Protein AF-H2ZG26-F1 (afdb_monomer_lite)

Foldseek 3Di:
DVVVVVVVVVVVVPPPDPPDDAQQFAAEPDDDPQFVVLLVVCVVQAQPKDKDWDFDPPVVTKIKIKIAGHTGFDDDPPDPDHQQRMWMAIPVVRDIWRAFGRNQWTWDDDDPDIDIDGDDIDDDDPPDDDDPDDPPPPPPDDD

Organism: Ciona savignyi (NCBI:txid51511)

Structure (mmCIF, N/CA/C/O backbone):
data_AF-H2ZG26-F1
#
_entry.id   AF-H2ZG26-F1
#
loop_
_atom_site.group_PDB
_atom_site.id
_atom_site.type_symbol
_atom_site.label_atom_id
_atom_site.label_alt_id
_atom_site.label_comp_id
_atom_site.label_asym_id
_atom_site.label_entity_id
_atom_site.label_seq_id
_atom_site.pdbx_PDB_ins_code
_atom_site.Cartn_x
_atom_site.Cartn_y
_atom_site.Cartn_z
_atom_site.occupancy
_atom_site.B_iso_or_equiv
_atom_site.auth_seq_id
_atom_site.auth_comp_id
_atom_site.auth_asym_id
_atom_site.auth_atom_id
_atom_site.pdbx_PDB_model_num
ATOM 1 N N . MET A 1 1 ? 35.317 21.264 37.787 1.00 60.88 1 MET A N 1
ATOM 2 C CA . MET A 1 1 ? 33.878 20.970 37.990 1.00 60.88 1 MET A CA 1
ATOM 3 C C . MET A 1 1 ? 32.969 21.749 37.034 1.00 60.88 1 MET A C 1
ATOM 5 O O . MET A 1 1 ? 32.183 21.109 36.357 1.00 60.88 1 MET A O 1
ATOM 9 N N . ILE A 1 2 ? 33.128 23.071 36.865 1.00 66.75 2 ILE A N 1
ATOM 10 C CA . ILE A 1 2 ? 32.303 23.899 35.945 1.00 66.75 2 ILE A CA 1
ATOM 11 C C . ILE A 1 2 ? 32.301 23.403 34.484 1.00 66.75 2 ILE A C 1
ATOM 13 O O . ILE A 1 2 ? 31.251 23.358 33.856 1.00 66.75 2 ILE A O 1
ATOM 17 N N . LYS A 1 3 ? 33.445 22.947 33.952 1.00 56.47 3 LYS A N 1
ATOM 18 C CA . LYS A 1 3 ? 33.533 22.434 32.568 1.00 56.47 3 LYS A CA 1
ATOM 19 C C . LYS A 1 3 ? 32.690 21.174 32.313 1.00 56.47 3 LYS A C 1
ATOM 21 O O . LYS A 1 3 ? 32.175 21.017 31.216 1.00 56.47 3 LYS A O 1
ATOM 26 N N . ILE A 1 4 ? 32.514 20.311 33.317 1.00 65.00 4 ILE A N 1
ATOM 27 C CA . ILE A 1 4 ? 31.699 19.086 33.199 1.00 65.00 4 ILE A CA 1
ATOM 28 C C . ILE A 1 4 ? 30.208 19.446 33.164 1.00 65.00 4 ILE A C 1
ATOM 30 O O . ILE A 1 4 ? 29.452 18.870 32.390 1.00 65.00 4 ILE A O 1
ATOM 34 N N . LEU A 1 5 ? 29.808 20.458 33.942 1.00 60.31 5 LEU A N 1
ATOM 35 C CA . LEU A 1 5 ? 28.431 20.950 33.975 1.00 60.31 5 LEU A CA 1
ATOM 36 C C . LEU A 1 5 ? 28.012 21.574 32.631 1.00 60.31 5 LEU A C 1
ATOM 38 O O . LEU A 1 5 ? 26.899 21.350 32.169 1.00 60.31 5 LEU A O 1
ATOM 42 N N . VAL A 1 6 ? 28.925 22.299 31.973 1.00 66.25 6 VAL A N 1
ATOM 43 C CA . VAL A 1 6 ? 28.684 22.909 30.651 1.00 66.25 6 VAL A CA 1
ATOM 44 C C . VAL A 1 6 ? 28.552 21.850 29.550 1.00 66.25 6 VAL A C 1
ATOM 46 O O . VAL A 1 6 ? 27.695 21.979 28.683 1.00 66.25 6 VAL A O 1
ATOM 49 N N . ILE A 1 7 ? 29.351 20.778 29.602 1.00 64.12 7 ILE A N 1
ATOM 50 C CA . ILE A 1 7 ? 29.270 19.672 28.631 1.00 64.12 7 ILE A CA 1
ATOM 51 C C . ILE A 1 7 ? 27.952 18.901 28.786 1.00 64.12 7 ILE A C 1
ATOM 53 O O . ILE A 1 7 ? 27.317 18.573 27.786 1.00 64.12 7 ILE A O 1
ATOM 57 N N . LEU A 1 8 ? 27.501 18.667 30.023 1.00 62.47 8 LEU A N 1
ATOM 58 C CA . LEU A 1 8 ? 26.208 18.029 30.282 1.00 62.47 8 LEU A CA 1
ATOM 59 C C . LEU A 1 8 ? 25.037 18.891 29.799 1.00 62.47 8 LEU A C 1
ATOM 61 O O . LEU A 1 8 ? 24.126 18.357 29.180 1.00 62.47 8 LEU A O 1
ATOM 65 N N . LEU A 1 9 ? 25.085 20.213 29.999 1.00 60.44 9 LEU A N 1
ATOM 66 C CA . LEU A 1 9 ? 24.050 21.140 29.522 1.00 60.44 9 LEU A CA 1
ATOM 67 C C . LEU A 1 9 ? 23.931 21.176 27.990 1.00 60.44 9 LEU A C 1
ATOM 69 O O . LEU A 1 9 ? 22.820 21.267 27.477 1.00 60.44 9 LEU A O 1
ATOM 73 N N . LEU A 1 10 ? 25.041 21.061 27.255 1.00 60.25 10 LEU A N 1
ATOM 74 C CA . LEU A 1 10 ? 25.015 21.035 25.788 1.00 60.25 10 LEU A CA 1
ATOM 75 C C . LEU A 1 10 ? 24.397 19.747 25.226 1.00 60.25 10 LEU A C 1
ATOM 77 O O . LEU A 1 10 ? 23.763 19.792 24.176 1.00 60.25 10 LEU A O 1
ATOM 81 N N . PHE A 1 11 ? 24.525 18.620 25.932 1.00 60.28 11 PHE A N 1
ATOM 82 C CA . PHE A 1 11 ? 23.996 17.334 25.470 1.00 60.28 11 PHE A CA 1
ATOM 83 C C . PHE A 1 11 ? 22.462 17.238 25.570 1.00 60.28 11 PHE A C 1
ATOM 85 O O . PHE A 1 11 ? 21.839 16.501 24.808 1.00 60.28 11 PHE A O 1
ATOM 92 N N . VAL A 1 12 ? 21.829 18.002 26.472 1.00 59.94 12 VAL A N 1
ATOM 93 C CA . VAL A 1 12 ? 20.361 17.988 26.644 1.00 59.94 12 VAL A CA 1
ATOM 94 C C . VAL A 1 12 ? 19.641 18.755 25.527 1.00 59.94 12 VAL A C 1
ATOM 96 O O . VAL A 1 12 ? 18.504 18.438 25.194 1.00 59.94 12 VAL A O 1
ATOM 99 N N . ILE A 1 13 ? 20.299 19.736 24.901 1.00 58.31 13 ILE A N 1
ATOM 100 C CA . ILE A 1 13 ? 19.674 20.606 23.886 1.00 58.31 13 ILE A CA 1
ATOM 101 C C . ILE A 1 13 ? 19.549 19.889 22.526 1.00 58.31 13 ILE A C 1
ATOM 103 O O . ILE A 1 13 ? 18.757 20.292 21.680 1.00 58.31 13 ILE A O 1
ATOM 107 N N . SER A 1 14 ? 20.289 18.797 22.308 1.00 56.25 14 SER A N 1
ATOM 108 C CA . SER A 1 14 ? 20.319 18.083 21.024 1.00 56.25 14 SER A CA 1
ATOM 109 C C . SER A 1 14 ? 19.180 17.080 20.818 1.00 56.25 14 SER A C 1
ATOM 111 O O . SER A 1 14 ? 19.078 16.516 19.733 1.00 56.25 14 SER A O 1
ATOM 113 N N . GLN A 1 15 ? 18.325 16.833 21.815 1.00 58.00 15 GLN A N 1
ATOM 114 C CA . GLN A 1 15 ? 17.209 15.888 21.679 1.00 58.00 15 GLN A CA 1
ATOM 115 C C . GLN A 1 15 ? 15.876 16.609 21.464 1.00 58.00 15 GLN A C 1
ATOM 117 O O . GLN A 1 15 ? 14.933 16.473 22.238 1.00 58.00 15 GLN A O 1
ATOM 122 N N . SER A 1 16 ? 15.784 17.375 20.376 1.00 53.59 16 SER A N 1
ATOM 123 C CA . SER A 1 16 ? 14.489 17.696 19.778 1.00 53.59 16 SER A CA 1
ATOM 124 C C . SER A 1 16 ? 14.026 16.482 18.969 1.00 53.59 16 SER A C 1
ATOM 126 O O . SER A 1 16 ? 14.481 16.266 17.846 1.00 53.59 16 SER A O 1
ATOM 128 N N . GLN A 1 17 ? 13.165 15.657 19.562 1.00 50.31 17 GLN A N 1
ATOM 129 C CA . GLN A 1 17 ? 12.537 14.531 18.877 1.00 50.31 17 GLN A CA 1
ATOM 130 C C . GLN A 1 17 ? 11.643 15.050 17.743 1.00 50.31 17 GLN A C 1
ATOM 132 O O . GLN A 1 17 ? 10.625 15.694 17.986 1.00 50.31 17 GLN A O 1
ATOM 137 N N . ALA A 1 18 ? 12.034 14.783 16.498 1.00 46.00 18 ALA A N 1
ATOM 138 C CA . ALA A 1 18 ? 11.162 14.916 15.339 1.00 46.00 18 ALA A CA 1
ATOM 139 C C . ALA A 1 18 ? 10.285 13.657 15.227 1.00 46.00 18 ALA A C 1
ATOM 141 O O . ALA A 1 18 ? 10.498 12.814 14.361 1.00 46.00 18 ALA A O 1
ATOM 142 N N . GLU A 1 19 ? 9.320 13.495 16.128 1.00 47.38 19 GLU A N 1
ATOM 143 C CA . GLU A 1 19 ? 8.298 12.449 16.025 1.00 47.38 19 GLU A CA 1
ATOM 144 C C . GLU A 1 19 ? 7.063 13.004 15.301 1.00 47.38 19 GLU A C 1
ATOM 146 O O . GLU A 1 19 ? 6.071 13.289 15.958 1.00 47.38 19 GLU A O 1
ATOM 151 N N . ASP A 1 20 ? 7.104 13.212 13.973 1.00 45.69 20 ASP A N 1
ATOM 152 C CA . ASP A 1 20 ? 5.837 13.410 13.226 1.00 45.69 20 ASP A CA 1
ATOM 153 C C . ASP A 1 20 ? 5.855 13.236 11.686 1.00 45.69 20 ASP A C 1
ATOM 155 O O . ASP A 1 20 ? 5.086 13.887 10.980 1.00 45.69 20 ASP A O 1
ATOM 159 N N . LEU A 1 21 ? 6.714 12.390 11.094 1.00 48.81 21 LEU A N 1
ATOM 160 C CA . LEU A 1 21 ? 6.707 12.218 9.618 1.00 48.81 21 LEU A CA 1
ATOM 161 C C . LEU A 1 21 ? 6.669 10.777 9.096 1.00 48.81 21 LEU A C 1
ATOM 163 O O . LEU A 1 21 ? 6.424 10.572 7.905 1.00 48.81 21 LEU A O 1
ATOM 167 N N . ALA A 1 22 ? 6.833 9.768 9.950 1.00 56.19 22 ALA A N 1
ATOM 168 C CA . ALA A 1 22 ? 6.703 8.376 9.533 1.00 56.19 22 ALA A CA 1
ATOM 169 C C . ALA A 1 22 ? 5.283 7.877 9.828 1.00 56.19 22 ALA A C 1
ATOM 171 O O . ALA A 1 22 ? 4.974 7.444 10.938 1.00 56.19 22 ALA A O 1
ATOM 172 N N . VAL A 1 23 ? 4.392 7.946 8.831 1.00 70.06 23 VAL A N 1
ATOM 173 C CA . VAL A 1 23 ? 3.115 7.221 8.898 1.00 70.06 23 VAL A CA 1
ATOM 174 C C . VAL A 1 23 ? 3.445 5.730 8.912 1.00 70.06 23 VAL A C 1
ATOM 176 O O . VAL A 1 23 ? 3.662 5.133 7.866 1.00 70.06 23 VAL A O 1
ATOM 179 N N . ASN A 1 24 ? 3.487 5.143 10.104 1.00 83.19 24 ASN A N 1
ATOM 180 C CA . ASN A 1 24 ? 3.788 3.726 10.325 1.00 83.19 24 ASN A CA 1
ATOM 181 C C . ASN A 1 24 ? 2.529 2.920 10.664 1.00 83.19 24 ASN A C 1
ATOM 183 O O . ASN A 1 24 ? 2.616 1.850 11.259 1.00 83.19 24 ASN A O 1
ATOM 187 N N . ASP A 1 25 ? 1.349 3.450 10.338 1.00 93.50 25 ASP A N 1
ATOM 188 C CA . ASP A 1 25 ? 0.081 2.769 10.571 1.00 93.50 25 ASP A CA 1
ATOM 189 C C . ASP A 1 25 ? -0.954 3.105 9.496 1.00 93.50 25 ASP A C 1
ATOM 191 O O . ASP A 1 25 ? -0.893 4.140 8.827 1.00 93.50 25 ASP A O 1
ATOM 195 N N . CYS A 1 26 ? -1.930 2.219 9.340 1.00 96.06 26 CYS A N 1
ATOM 196 C CA . CYS A 1 26 ? -3.046 2.405 8.429 1.00 96.06 26 CYS A CA 1
ATOM 197 C C . CYS A 1 26 ? -3.948 3.562 8.877 1.00 96.06 26 CYS A C 1
ATOM 199 O O . CYS A 1 26 ? -4.517 3.540 9.966 1.00 96.06 26 CYS A O 1
ATOM 201 N N . LYS A 1 27 ? -4.180 4.532 7.985 1.00 96.19 27 LYS A N 1
ATOM 202 C CA . LYS A 1 27 ? -5.198 5.577 8.154 1.00 96.19 27 LYS A CA 1
ATOM 203 C C . LYS A 1 27 ? -6.334 5.353 7.167 1.00 96.19 27 LYS A C 1
ATOM 205 O O . LYS A 1 27 ? -6.130 5.354 5.951 1.00 96.19 27 LYS A O 1
ATOM 210 N N . LEU A 1 28 ? -7.542 5.173 7.694 1.00 96.69 28 LEU A N 1
ATOM 211 C CA . LEU A 1 28 ? -8.741 5.012 6.877 1.00 96.69 28 LEU A CA 1
ATOM 212 C C . LEU A 1 28 ? -9.078 6.322 6.150 1.00 96.69 28 LEU A C 1
ATOM 214 O O . LEU A 1 28 ? -9.244 7.360 6.784 1.00 96.69 28 LEU A O 1
ATOM 218 N N . LEU A 1 29 ? -9.265 6.265 4.828 1.00 94.06 29 LEU A N 1
ATOM 219 C CA . LEU A 1 29 ? -9.717 7.415 4.026 1.00 94.06 29 LEU A CA 1
ATOM 220 C C . LEU A 1 29 ? -11.140 7.856 4.376 1.00 94.06 29 LEU A C 1
ATOM 222 O O . LEU A 1 29 ? -11.483 9.031 4.272 1.00 94.06 29 LEU A O 1
ATOM 226 N N . LYS A 1 30 ? -11.994 6.889 4.718 1.00 92.25 30 LYS A N 1
ATOM 227 C CA . LYS A 1 30 ? -13.402 7.091 5.079 1.00 92.25 30 LYS A CA 1
ATOM 228 C C . LYS A 1 30 ? -13.725 6.212 6.290 1.00 92.25 30 LYS A C 1
ATOM 230 O O . LYS A 1 30 ? -14.233 5.099 6.108 1.00 92.25 30 LYS A O 1
ATOM 235 N N . PRO A 1 31 ? -13.356 6.654 7.503 1.00 94.31 31 PRO A N 1
ATOM 236 C CA . PRO A 1 31 ? -13.589 5.880 8.711 1.00 94.31 31 PRO A CA 1
ATOM 237 C C . PRO A 1 31 ? -15.090 5.747 8.985 1.00 94.31 31 PRO A C 1
ATOM 239 O O . PRO A 1 31 ? -15.869 6.671 8.760 1.00 94.31 31 PRO A O 1
ATOM 242 N N . ASN A 1 32 ? -15.485 4.566 9.439 1.00 95.81 32 ASN A N 1
ATOM 243 C CA . ASN A 1 32 ? -16.780 4.258 10.034 1.00 95.81 32 ASN A CA 1
ATOM 244 C C . ASN A 1 32 ? -16.603 3.037 10.945 1.00 95.81 32 ASN A C 1
ATOM 246 O O . ASN A 1 32 ? -15.581 2.354 10.869 1.00 95.81 32 ASN A O 1
ATOM 250 N N . ASP A 1 33 ? -17.604 2.734 11.766 1.00 97.38 33 ASP A N 1
ATOM 251 C CA . ASP A 1 33 ? -17.502 1.668 12.769 1.00 97.38 33 ASP A CA 1
ATOM 252 C C . ASP A 1 33 ? -17.158 0.308 12.147 1.00 97.38 33 ASP A C 1
ATOM 254 O O . ASP A 1 33 ? -16.318 -0.426 12.667 1.00 97.38 33 ASP A O 1
ATOM 258 N N . LYS A 1 34 ? -17.737 -0.009 10.978 1.00 96.50 34 LYS A N 1
ATOM 259 C CA . LYS A 1 34 ? -17.466 -1.268 10.272 1.00 96.50 34 LYS A CA 1
ATOM 260 C C . LYS A 1 34 ? -16.026 -1.327 9.758 1.00 96.50 34 LYS A C 1
ATOM 262 O O . LYS A 1 34 ? -15.359 -2.340 9.952 1.00 96.50 34 LYS A O 1
ATOM 267 N N . SER A 1 35 ? -15.534 -0.279 9.095 1.00 96.81 35 SER A N 1
ATOM 268 C CA . SER A 1 35 ? -14.162 -0.259 8.568 1.00 96.81 35 SER A CA 1
ATOM 269 C C . SER A 1 35 ? -13.119 -0.228 9.685 1.00 96.81 35 SER A C 1
ATOM 271 O O . SER A 1 35 ? -12.092 -0.890 9.558 1.00 96.81 35 SER A O 1
ATOM 273 N N . GLN A 1 36 ? -13.407 0.446 10.802 1.00 97.12 36 GLN A N 1
ATOM 274 C CA . GLN A 1 36 ? -12.547 0.441 11.983 1.00 97.12 36 GLN A CA 1
ATOM 275 C C . GLN A 1 36 ? -12.498 -0.940 12.645 1.00 97.12 36 GLN A C 1
ATOM 277 O O . GLN A 1 36 ? -11.416 -1.421 12.967 1.00 97.12 36 GLN A O 1
ATOM 282 N N . LEU A 1 37 ? -13.642 -1.616 12.800 1.00 96.94 37 LEU A N 1
ATOM 283 C CA . LEU A 1 37 ? -13.691 -2.969 13.357 1.00 96.94 37 LEU A CA 1
ATOM 284 C C . LEU A 1 37 ? -12.904 -3.964 12.493 1.00 96.94 37 LEU A C 1
ATOM 286 O O . LEU A 1 37 ? -12.156 -4.788 13.018 1.00 96.94 37 LEU A O 1
ATOM 290 N N . LEU A 1 38 ? -13.046 -3.874 11.168 1.00 97.38 38 LEU A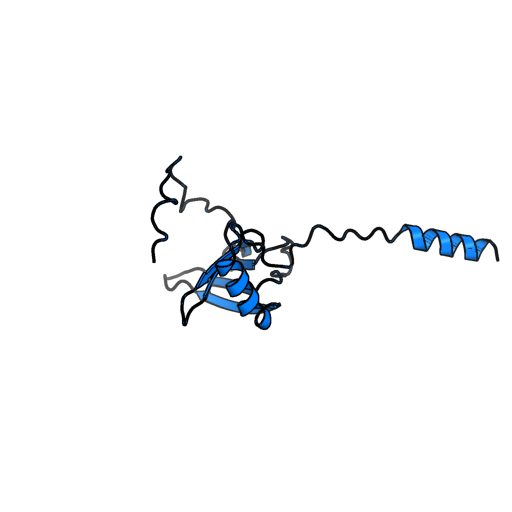 N 1
ATOM 291 C CA . LEU A 1 38 ? -12.289 -4.711 10.239 1.00 97.38 38 LEU A CA 1
ATOM 292 C C . LEU A 1 38 ? -10.787 -4.418 10.299 1.00 97.38 38 LEU A C 1
ATOM 294 O O . LEU A 1 38 ? -9.994 -5.356 10.281 1.00 97.38 38 LEU A O 1
ATOM 298 N N . LEU A 1 39 ? -10.389 -3.148 10.412 1.00 96.06 39 LEU A N 1
ATOM 299 C CA . LEU A 1 39 ? -8.985 -2.779 10.583 1.00 96.06 39 LEU A CA 1
ATOM 300 C C . LEU A 1 39 ? -8.421 -3.318 11.908 1.00 96.06 39 LEU A C 1
ATOM 302 O O . LEU A 1 39 ? -7.344 -3.904 11.918 1.00 96.06 39 LEU A O 1
ATOM 306 N N . ASN A 1 40 ? -9.180 -3.223 13.002 1.00 95.88 40 ASN A N 1
ATOM 307 C CA . ASN A 1 40 ? -8.794 -3.800 14.292 1.00 95.88 40 ASN A CA 1
ATOM 308 C C . ASN A 1 40 ? -8.650 -5.329 14.211 1.00 95.88 40 ASN A C 1
ATOM 310 O O . ASN A 1 40 ? -7.760 -5.900 14.835 1.00 95.88 40 ASN A O 1
ATOM 314 N N . ARG A 1 41 ? -9.476 -6.007 13.404 1.00 95.94 41 ARG A N 1
ATOM 315 C CA . ARG A 1 41 ? -9.359 -7.454 13.160 1.00 95.94 41 ARG A CA 1
ATOM 316 C C . ARG A 1 41 ? -8.073 -7.831 12.413 1.00 95.94 41 ARG A C 1
ATOM 318 O O . ARG A 1 41 ? -7.617 -8.961 12.556 1.00 95.94 41 ARG A O 1
ATOM 325 N N . LEU A 1 42 ? -7.476 -6.905 11.659 1.00 95.50 42 LEU A N 1
ATOM 326 C CA . LEU A 1 42 ? -6.171 -7.083 11.011 1.00 95.50 42 LEU A CA 1
ATOM 327 C C . LEU A 1 42 ? -4.983 -6.820 11.950 1.00 95.50 42 LEU A C 1
ATOM 329 O O . LEU A 1 42 ? -3.853 -7.085 11.551 1.00 95.50 42 LEU 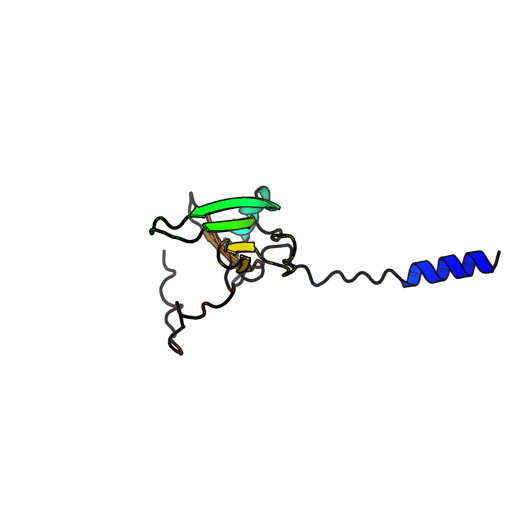A O 1
ATOM 333 N N . ALA A 1 43 ? -5.202 -6.351 13.186 1.00 93.31 43 ALA A N 1
ATOM 334 C CA . ALA A 1 43 ? -4.124 -6.045 14.131 1.00 93.31 43 ALA A CA 1
ATOM 335 C C . ALA A 1 43 ? -3.107 -7.188 14.337 1.00 93.31 43 ALA A C 1
ATOM 337 O O . ALA A 1 43 ? -1.917 -6.884 14.381 1.00 93.31 43 ALA A O 1
ATOM 338 N N . PRO A 1 44 ? -3.497 -8.481 14.382 1.00 96.56 44 PRO A N 1
ATOM 339 C CA . PRO A 1 44 ? -2.531 -9.577 14.491 1.00 96.56 44 PRO A CA 1
ATOM 340 C C . PRO A 1 44 ? -1.576 -9.699 13.300 1.00 96.56 44 PRO A C 1
ATOM 342 O O . PRO A 1 44 ? -0.523 -10.305 13.431 1.00 96.56 44 PRO A O 1
ATOM 345 N N . LEU A 1 45 ? -1.945 -9.152 12.138 1.00 96.19 45 LEU A N 1
ATOM 346 C CA . LEU A 1 45 ? -1.110 -9.145 10.940 1.00 96.19 45 LEU A CA 1
ATOM 347 C C . LEU A 1 45 ? -0.267 -7.872 10.824 1.00 96.19 45 LEU A C 1
ATOM 349 O O . LEU A 1 45 ? 0.568 -7.796 9.929 1.00 96.19 45 LEU A O 1
ATOM 353 N N . LYS A 1 46 ? -0.458 -6.872 11.693 1.00 95.25 46 LYS A N 1
ATOM 354 C CA . LYS A 1 46 ? 0.314 -5.628 11.637 1.00 95.25 46 LYS A CA 1
ATOM 355 C C . LYS A 1 46 ? 1.809 -5.929 11.760 1.00 95.25 46 LYS A C 1
ATOM 357 O O . LYS A 1 46 ? 2.214 -6.686 12.635 1.00 95.25 46 LYS A O 1
ATOM 362 N N . GLY A 1 47 ? 2.628 -5.350 10.884 1.00 93.25 47 GLY A N 1
ATOM 363 C CA . GLY A 1 47 ? 4.061 -5.654 10.832 1.00 93.25 47 GLY A CA 1
ATOM 364 C C . GLY A 1 47 ? 4.436 -6.791 9.884 1.00 93.25 47 GLY A C 1
ATOM 365 O O . GLY A 1 47 ? 5.607 -6.920 9.532 1.00 93.25 47 GLY A O 1
ATOM 366 N N . HIS A 1 48 ? 3.479 -7.618 9.450 1.00 96.19 48 HIS A N 1
ATOM 367 C CA . HIS A 1 48 ? 3.785 -8.704 8.528 1.00 96.19 48 HIS A CA 1
ATOM 368 C C . HIS A 1 48 ? 4.087 -8.170 7.131 1.00 96.19 48 HIS A C 1
ATOM 370 O O . HIS A 1 48 ? 3.342 -7.359 6.574 1.00 96.19 48 HIS A O 1
ATOM 376 N N . VAL A 1 49 ? 5.169 -8.698 6.560 1.00 95.56 49 VAL A N 1
ATOM 377 C CA . VAL A 1 49 ? 5.646 -8.371 5.220 1.00 95.56 49 VAL A CA 1
ATOM 378 C C . VAL A 1 49 ? 5.486 -9.587 4.317 1.00 95.56 49 VAL A C 1
ATOM 380 O O . VAL A 1 49 ? 5.942 -10.683 4.639 1.00 95.56 49 VAL A O 1
ATOM 383 N N . PHE A 1 50 ? 4.862 -9.380 3.164 1.00 96.50 50 PHE A N 1
ATOM 384 C CA . PHE A 1 50 ? 4.660 -10.378 2.123 1.00 96.50 50 PHE A CA 1
ATOM 385 C C . PHE A 1 50 ? 5.414 -9.948 0.873 1.00 96.50 50 PHE A C 1
ATOM 387 O O . PHE A 1 50 ? 5.246 -8.823 0.401 1.00 96.50 50 PHE A O 1
ATOM 394 N N . LYS A 1 51 ? 6.234 -10.850 0.330 1.00 96.44 51 LYS A N 1
ATOM 395 C CA . LYS A 1 51 ? 6.990 -10.621 -0.900 1.00 96.44 51 LYS A CA 1
ATOM 396 C C . LYS A 1 51 ? 6.526 -11.572 -1.989 1.00 96.44 51 LYS A C 1
ATOM 398 O O . LYS A 1 51 ? 6.346 -12.760 -1.732 1.00 96.44 51 LYS A O 1
ATOM 403 N N . TYR A 1 52 ? 6.354 -11.054 -3.197 1.00 95.81 52 TYR A N 1
ATOM 404 C CA . TYR A 1 52 ? 5.977 -11.849 -4.358 1.00 95.81 52 TYR A CA 1
ATOM 405 C C . TYR A 1 52 ? 6.766 -11.410 -5.583 1.00 95.81 52 TYR A C 1
ATOM 407 O O . TYR A 1 52 ? 6.804 -10.224 -5.904 1.00 95.81 52 TYR A O 1
ATOM 415 N N . LYS A 1 53 ? 7.377 -12.373 -6.275 1.00 94.75 53 LYS A N 1
ATOM 416 C CA . LYS A 1 53 ? 8.054 -12.142 -7.549 1.00 94.75 53 LYS A CA 1
ATOM 417 C C . LYS A 1 53 ? 7.149 -12.583 -8.685 1.00 94.75 53 LYS A C 1
ATOM 419 O O . LYS A 1 53 ? 6.654 -13.707 -8.686 1.00 94.75 53 LYS A O 1
ATOM 424 N N . PHE A 1 54 ? 6.949 -11.690 -9.638 1.00 90.19 54 PHE A N 1
ATOM 425 C CA . PHE A 1 54 ? 6.175 -11.917 -10.842 1.00 90.19 54 PHE A CA 1
ATOM 426 C C . PHE A 1 54 ? 7.077 -11.711 -12.050 1.00 90.19 54 PHE A C 1
ATOM 428 O O . PHE A 1 54 ? 7.759 -10.695 -12.148 1.00 90.19 54 PHE A O 1
ATOM 435 N N . LYS A 1 55 ? 7.058 -12.661 -12.978 1.00 89.69 55 LYS A N 1
ATOM 436 C CA . LYS A 1 55 ? 7.701 -12.514 -14.276 1.00 89.69 55 LYS A CA 1
ATOM 437 C C . LYS A 1 55 ? 6.610 -12.490 -15.329 1.00 89.69 55 LYS A C 1
ATOM 439 O O . LYS A 1 55 ? 5.795 -13.407 -15.362 1.00 89.69 55 LYS A O 1
ATOM 444 N N . ASP A 1 56 ? 6.597 -11.451 -16.150 1.00 83.06 56 ASP A N 1
ATOM 445 C CA . ASP A 1 56 ? 5.683 -11.387 -17.281 1.00 83.06 56 ASP A CA 1
ATOM 446 C C . ASP A 1 56 ? 6.015 -12.529 -18.263 1.00 83.06 56 ASP A C 1
ATOM 448 O O . ASP A 1 56 ? 7.174 -12.742 -18.627 1.00 83.06 56 ASP A O 1
ATOM 452 N N . GLU A 1 57 ? 5.002 -13.318 -18.625 1.00 81.31 57 GLU A N 1
ATOM 453 C CA . GLU A 1 57 ? 5.143 -14.525 -19.450 1.00 81.31 57 GLU A CA 1
ATOM 454 C C . GLU A 1 57 ? 5.314 -14.208 -20.944 1.00 81.31 57 GLU A C 1
ATOM 456 O O . GLU A 1 57 ? 5.596 -15.101 -21.747 1.00 81.31 57 GLU A O 1
ATOM 461 N N . VAL A 1 58 ? 5.185 -12.938 -21.340 1.00 75.62 58 VAL A N 1
ATOM 462 C CA . VAL A 1 58 ? 5.527 -12.494 -22.694 1.00 75.62 58 VAL A CA 1
ATOM 463 C C . VAL A 1 58 ? 7.037 -12.672 -22.929 1.00 75.62 58 VAL A C 1
ATOM 465 O O . VAL A 1 58 ? 7.857 -12.422 -22.049 1.00 75.62 58 VAL A O 1
ATOM 468 N N . LEU A 1 59 ? 7.442 -13.123 -24.124 1.00 55.34 59 LEU A N 1
ATOM 469 C CA . LEU A 1 59 ? 8.860 -13.288 -24.476 1.00 55.34 59 LEU A CA 1
ATOM 470 C C . LEU A 1 59 ? 9.631 -11.969 -24.282 1.00 55.34 59 LEU A C 1
ATOM 472 O O . LEU A 1 59 ? 9.337 -10.977 -24.945 1.00 55.34 59 LEU A O 1
ATOM 476 N N . GLY A 1 60 ? 10.631 -11.978 -23.394 1.00 65.12 60 GLY A N 1
ATOM 477 C CA . GLY A 1 60 ? 11.380 -10.776 -22.994 1.00 65.12 60 GLY A CA 1
ATOM 478 C C . GLY A 1 60 ? 10.724 -9.960 -21.873 1.00 65.12 60 GLY A C 1
ATOM 479 O O . GLY A 1 60 ? 11.154 -8.840 -21.626 1.00 65.12 60 GLY A O 1
ATOM 480 N N . GLY A 1 61 ? 9.700 -10.516 -21.223 1.00 71.88 61 GLY A N 1
ATOM 481 C CA . GLY A 1 61 ? 8.897 -9.871 -20.196 1.00 71.88 61 GLY A CA 1
ATOM 482 C C . GLY A 1 61 ? 9.684 -9.441 -18.962 1.00 71.88 61 GLY A C 1
ATOM 483 O O . GLY A 1 61 ? 10.662 -10.076 -18.550 1.00 71.88 61 GLY A O 1
ATOM 484 N N . ASP A 1 62 ? 9.221 -8.343 -18.375 1.00 84.69 62 ASP A N 1
ATOM 485 C CA . ASP A 1 62 ? 9.809 -7.742 -17.189 1.00 84.69 62 ASP A CA 1
ATOM 486 C C . ASP A 1 62 ? 9.599 -8.624 -15.948 1.00 84.69 62 ASP A C 1
ATOM 488 O O . ASP A 1 62 ? 8.582 -9.306 -15.786 1.00 84.69 62 ASP A O 1
ATOM 492 N N . GLU A 1 63 ? 10.563 -8.570 -15.032 1.00 92.69 63 GLU A N 1
ATOM 493 C CA . GLU A 1 63 ? 10.429 -9.132 -13.691 1.00 92.69 63 GLU A CA 1
ATOM 494 C C . GLU A 1 63 ? 10.113 -8.017 -12.692 1.00 92.69 63 GLU A C 1
ATOM 496 O O . GLU A 1 63 ? 10.744 -6.952 -12.693 1.00 92.69 63 GLU A O 1
ATOM 501 N N . TYR A 1 64 ? 9.137 -8.288 -11.832 1.00 93.88 64 TYR A N 1
ATOM 502 C CA . TYR A 1 64 ? 8.661 -7.394 -10.794 1.00 93.88 64 TYR A CA 1
ATOM 503 C C . TYR A 1 64 ? 8.697 -8.087 -9.434 1.00 93.88 64 TYR A C 1
ATOM 505 O O . TYR A 1 64 ? 8.224 -9.212 -9.288 1.00 93.88 64 TYR A O 1
ATOM 513 N N . GLU A 1 65 ? 9.192 -7.394 -8.414 1.00 95.94 65 GLU A N 1
ATOM 514 C CA . GLU A 1 65 ? 9.047 -7.810 -7.018 1.00 95.94 65 GLU A CA 1
ATOM 515 C C . GLU A 1 65 ? 8.069 -6.874 -6.311 1.00 95.94 65 GLU A C 1
ATOM 517 O O . GLU A 1 65 ? 8.235 -5.657 -6.325 1.00 95.94 65 GLU A O 1
ATOM 522 N N . TYR A 1 66 ? 7.045 -7.439 -5.683 1.00 96.56 66 TYR A N 1
ATOM 523 C CA . TYR A 1 66 ? 6.089 -6.711 -4.862 1.00 96.56 66 TYR A CA 1
ATOM 524 C C . TYR A 1 66 ? 6.358 -6.991 -3.395 1.00 96.56 66 TYR A C 1
ATOM 526 O O . TYR A 1 66 ? 6.456 -8.149 -2.993 1.00 96.56 66 TYR A O 1
ATOM 534 N N . THR A 1 67 ? 6.416 -5.933 -2.595 1.00 96.88 67 THR A N 1
ATOM 535 C CA . THR A 1 67 ? 6.474 -6.009 -1.137 1.00 96.88 67 THR A CA 1
ATOM 536 C C . THR A 1 67 ? 5.230 -5.343 -0.565 1.00 96.88 67 THR A C 1
ATOM 538 O O . THR A 1 67 ? 5.020 -4.149 -0.757 1.00 96.88 67 THR A O 1
ATOM 541 N N . LEU A 1 68 ? 4.397 -6.120 0.123 1.00 96.56 68 LEU A N 1
ATOM 542 C CA . LEU A 1 68 ? 3.222 -5.664 0.862 1.00 96.56 68 LEU A CA 1
ATOM 543 C C . LEU A 1 68 ? 3.539 -5.710 2.355 1.00 96.56 68 LEU A C 1
ATOM 545 O O . LEU A 1 68 ? 3.937 -6.753 2.863 1.00 96.56 68 LEU A O 1
ATOM 549 N N . SER A 1 69 ? 3.301 -4.610 3.056 1.00 95.50 69 SER A N 1
ATOM 550 C CA . SER A 1 69 ? 3.383 -4.525 4.511 1.00 95.50 69 SER A CA 1
ATOM 551 C C . SER A 1 69 ? 2.008 -4.207 5.083 1.00 95.50 69 SER A C 1
ATOM 553 O O . SER A 1 69 ? 1.332 -3.284 4.623 1.00 9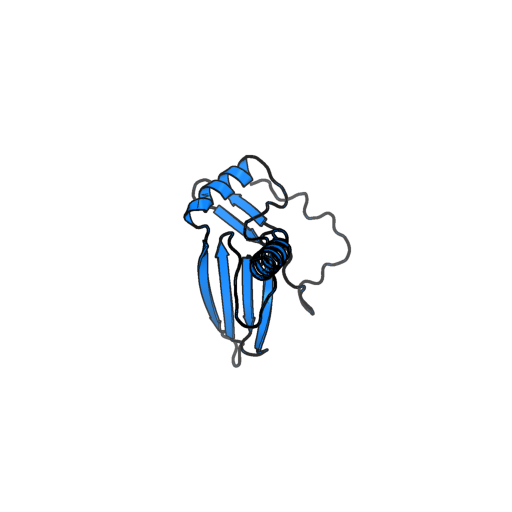5.50 69 SER A O 1
ATOM 555 N N . ILE A 1 70 ? 1.577 -4.965 6.088 1.00 96.88 70 ILE A N 1
ATOM 556 C CA . ILE A 1 70 ? 0.301 -4.708 6.756 1.00 96.88 70 ILE A CA 1
ATOM 557 C C . ILE A 1 70 ? 0.516 -3.647 7.835 1.00 96.88 70 ILE A C 1
ATOM 559 O O . ILE A 1 70 ? 1.030 -3.927 8.914 1.00 96.88 70 ILE A O 1
ATOM 563 N N . CYS A 1 71 ? 0.087 -2.418 7.545 1.00 95.50 71 CYS A N 1
ATOM 564 C CA . CYS A 1 71 ? 0.011 -1.311 8.502 1.00 95.50 71 CYS A CA 1
ATOM 565 C C . CYS A 1 71 ? 1.310 -1.010 9.279 1.00 95.50 71 CYS A C 1
ATOM 567 O O . CYS A 1 71 ? 1.225 -0.593 10.428 1.00 95.50 71 CYS A O 1
ATOM 569 N N . SER A 1 72 ? 2.498 -1.216 8.700 1.00 92.00 72 SER A N 1
ATOM 570 C CA . SER A 1 72 ? 3.772 -0.866 9.362 1.00 92.00 72 SER A CA 1
ATOM 571 C C . SER A 1 72 ? 4.816 -0.214 8.454 1.00 92.00 72 SER A C 1
ATOM 573 O O . SER A 1 72 ? 5.928 0.046 8.896 1.00 92.00 72 SER A O 1
ATOM 575 N N . GLY A 1 73 ? 4.467 0.051 7.197 1.00 90.75 73 GLY A N 1
ATOM 576 C CA . GLY A 1 73 ? 5.371 0.627 6.204 1.00 90.75 73 GLY A CA 1
ATOM 577 C C . GLY A 1 73 ? 6.255 -0.438 5.565 1.00 90.75 73 GLY A C 1
ATOM 578 O O . GLY A 1 73 ? 6.557 -1.467 6.174 1.00 90.75 73 GLY A O 1
ATOM 579 N N . VAL A 1 74 ? 6.618 -0.218 4.307 1.00 91.75 74 VAL A N 1
ATOM 580 C CA . VAL A 1 74 ? 7.669 -0.962 3.616 1.00 91.75 74 VAL A CA 1
ATOM 581 C C . VAL A 1 74 ? 8.947 -0.145 3.708 1.00 91.75 74 VAL A C 1
ATOM 583 O O . VAL A 1 74 ? 8.948 1.027 3.342 1.00 91.75 74 VAL A O 1
ATOM 586 N N . ASP A 1 75 ? 10.016 -0.787 4.166 1.00 85.62 75 ASP A N 1
ATOM 587 C CA . ASP A 1 75 ? 11.370 -0.249 4.104 1.00 85.62 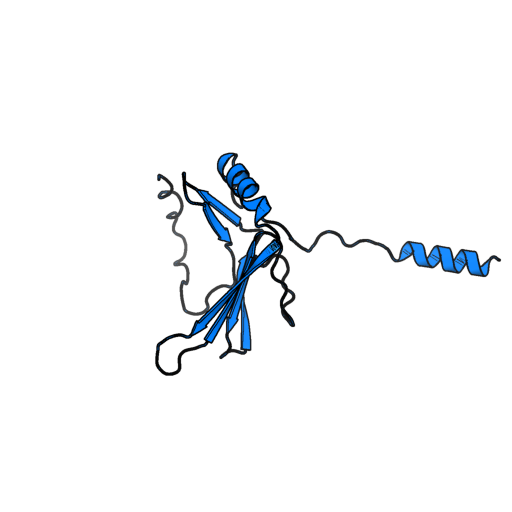75 ASP A CA 1
ATOM 588 C C . ASP A 1 75 ? 12.143 -0.989 3.005 1.00 85.62 75 ASP A C 1
ATOM 590 O O . ASP A 1 75 ? 12.069 -2.220 2.901 1.00 85.62 75 ASP A O 1
ATOM 594 N N . ALA A 1 76 ? 12.829 -0.237 2.152 1.00 84.00 76 ALA A N 1
ATOM 595 C CA . ALA A 1 76 ? 13.637 -0.767 1.068 1.00 84.00 76 ALA A CA 1
ATOM 596 C C . ALA A 1 76 ? 14.904 0.075 0.906 1.00 84.00 76 ALA A C 1
ATOM 598 O O . ALA A 1 76 ? 14.870 1.306 0.956 1.00 84.00 76 ALA A O 1
ATOM 599 N N . GLU A 1 77 ? 16.024 -0.614 0.690 1.00 78.06 77 GLU A N 1
ATOM 600 C CA . GLU A 1 77 ? 17.315 0.018 0.430 1.00 78.06 77 GLU A CA 1
ATOM 601 C C . GLU A 1 77 ? 17.198 0.954 -0.783 1.00 78.06 77 GLU A C 1
ATOM 603 O O . GLU A 1 77 ? 16.573 0.607 -1.791 1.00 78.06 77 GLU A O 1
ATOM 608 N N . ASP A 1 78 ? 17.742 2.165 -0.648 1.00 82.19 78 ASP A N 1
ATOM 609 C CA . ASP A 1 78 ? 17.669 3.252 -1.631 1.00 82.19 78 ASP A CA 1
ATOM 610 C C . ASP A 1 78 ? 16.248 3.762 -1.972 1.00 82.19 78 ASP A C 1
ATOM 612 O O . ASP A 1 78 ? 16.058 4.469 -2.968 1.00 82.19 78 ASP A O 1
ATOM 616 N N . TYR A 1 79 ? 15.235 3.463 -1.144 1.00 84.75 79 TYR A N 1
ATOM 617 C CA . TYR A 1 79 ? 13.874 3.993 -1.295 1.00 84.75 79 TYR A CA 1
ATOM 618 C C . TYR A 1 79 ? 13.275 4.480 0.031 1.00 84.75 79 TYR A C 1
ATOM 620 O O . TYR A 1 79 ? 12.686 3.729 0.801 1.00 84.75 79 TYR A O 1
ATOM 628 N N . HIS A 1 80 ? 13.371 5.787 0.275 1.00 80.81 80 HIS A N 1
ATOM 629 C CA . HIS A 1 80 ? 13.046 6.395 1.572 1.00 80.81 80 HIS A CA 1
ATOM 630 C C . HIS A 1 80 ? 11.683 7.102 1.614 1.00 80.81 80 HIS A C 1
ATOM 632 O O . HIS A 1 80 ? 11.535 8.123 2.286 1.00 80.81 80 HIS A O 1
ATOM 638 N N . VAL A 1 81 ? 10.683 6.606 0.878 1.00 83.12 81 VAL A N 1
ATOM 639 C CA . VAL A 1 81 ? 9.331 7.187 0.922 1.00 83.12 81 VAL A CA 1
ATOM 640 C C . VAL A 1 81 ? 8.574 6.618 2.131 1.00 83.12 81 VAL A C 1
ATOM 642 O O . VAL A 1 81 ? 8.281 5.422 2.152 1.00 83.12 81 VAL A O 1
ATOM 645 N N . PRO A 1 82 ? 8.224 7.437 3.142 1.00 86.75 82 PRO A N 1
ATOM 646 C CA . PRO A 1 82 ? 7.511 6.955 4.319 1.00 86.75 82 PRO A CA 1
ATOM 647 C C . PRO A 1 82 ? 6.050 6.620 3.995 1.00 86.75 82 PRO A C 1
ATOM 649 O O . PRO A 1 82 ? 5.430 7.201 3.104 1.00 86.75 82 PRO A O 1
ATOM 652 N N . GLY A 1 83 ? 5.462 5.710 4.773 1.00 92.56 83 GLY A N 1
ATOM 653 C CA . GLY A 1 83 ? 4.036 5.392 4.676 1.00 92.56 83 GLY A CA 1
ATOM 654 C C . GLY A 1 83 ? 3.630 4.602 3.435 1.00 92.56 83 GLY A C 1
ATOM 655 O O . GLY A 1 83 ? 2.445 4.571 3.097 1.00 92.56 83 GLY A O 1
ATOM 656 N N . VAL A 1 84 ? 4.577 3.944 2.769 1.00 95.94 84 VAL A N 1
ATOM 657 C CA . VAL A 1 84 ? 4.301 3.027 1.660 1.00 95.94 84 VAL A CA 1
ATOM 658 C C . VAL A 1 84 ? 3.797 1.701 2.211 1.00 95.94 84 VAL A C 1
ATOM 660 O O . VAL A 1 84 ? 4.472 1.055 3.004 1.00 95.94 84 VAL A O 1
ATOM 663 N N . GLY A 1 85 ? 2.593 1.294 1.809 1.00 95.94 85 GLY A N 1
ATOM 664 C CA . GLY A 1 85 ? 2.010 0.008 2.201 1.00 95.94 85 GLY A CA 1
ATOM 665 C C . GLY A 1 85 ? 2.299 -1.107 1.199 1.00 95.94 85 GLY A C 1
ATOM 666 O O . GLY A 1 85 ? 2.443 -2.264 1.588 1.00 95.94 85 GLY A O 1
ATOM 667 N N . VAL A 1 86 ? 2.404 -0.765 -0.091 1.00 97.12 86 VAL A N 1
ATOM 668 C CA . VAL A 1 86 ? 2.828 -1.690 -1.153 1.00 97.12 86 VAL A CA 1
ATOM 669 C C . VAL A 1 86 ? 3.847 -1.009 -2.052 1.00 97.12 86 VAL A C 1
ATOM 671 O O . VAL A 1 86 ? 3.584 0.060 -2.608 1.00 97.12 86 VAL A O 1
ATOM 674 N N . LEU A 1 87 ? 4.980 -1.678 -2.229 1.00 96.69 87 LEU A N 1
ATOM 675 C CA . LEU A 1 87 ? 6.088 -1.269 -3.076 1.00 96.69 87 LEU A CA 1
ATOM 676 C C . LEU A 1 87 ? 6.259 -2.266 -4.221 1.00 96.69 87 LEU A C 1
ATOM 678 O O . LEU A 1 87 ? 6.185 -3.475 -4.004 1.00 96.69 87 LEU A O 1
ATOM 682 N N . GLN A 1 88 ? 6.509 -1.765 -5.425 1.00 95.94 88 GLN A N 1
ATOM 683 C CA . GLN A 1 88 ? 6.914 -2.563 -6.577 1.00 95.94 88 GLN A CA 1
ATOM 684 C C . GLN A 1 88 ? 8.348 -2.196 -6.958 1.00 95.94 88 GLN A C 1
ATOM 686 O O . GLN A 1 88 ? 8.666 -1.017 -7.084 1.00 95.94 88 GLN A O 1
ATOM 691 N N . TYR A 1 89 ? 9.185 -3.192 -7.216 1.00 95.31 89 TYR A N 1
ATOM 692 C CA . TYR A 1 89 ? 10.478 -3.039 -7.869 1.00 95.31 89 TYR A CA 1
ATOM 693 C C . TYR A 1 89 ? 10.411 -3.612 -9.285 1.00 95.31 89 TYR A C 1
ATOM 695 O O . TYR A 1 89 ? 9.989 -4.752 -9.461 1.00 95.31 89 TYR A O 1
ATOM 703 N N . SER A 1 90 ? 10.814 -2.831 -10.288 1.00 92.25 90 SER A N 1
ATOM 704 C CA . SER A 1 90 ? 11.003 -3.297 -11.666 1.00 92.25 90 SER A CA 1
ATOM 705 C C . SER A 1 90 ? 12.474 -3.621 -11.896 1.00 92.25 90 SER A C 1
ATOM 707 O O . SER A 1 90 ? 13.317 -2.721 -11.853 1.00 92.25 90 SER A O 1
ATOM 709 N N . SER A 1 91 ? 12.780 -4.882 -12.204 1.00 91.69 91 SER A N 1
ATOM 710 C CA . SER A 1 91 ? 14.148 -5.316 -12.507 1.00 91.69 91 SER A CA 1
ATOM 711 C C . SER A 1 91 ? 14.673 -4.705 -13.809 1.00 91.69 91 SER A C 1
ATOM 713 O O . SER A 1 91 ? 15.850 -4.356 -13.898 1.00 91.69 91 SER A O 1
ATOM 715 N N . ALA A 1 92 ? 13.800 -4.521 -14.805 1.00 88.75 92 ALA A N 1
ATOM 716 C CA . ALA A 1 92 ? 14.161 -3.942 -16.098 1.00 88.75 92 ALA A CA 1
ATOM 717 C C . ALA A 1 92 ? 14.527 -2.454 -15.989 1.00 88.75 92 ALA A C 1
ATOM 719 O O . ALA A 1 92 ? 15.530 -2.015 -16.550 1.00 88.75 92 ALA A O 1
ATOM 720 N N . LEU A 1 93 ? 13.745 -1.685 -15.225 1.00 89.94 93 LEU A N 1
ATOM 721 C CA . LEU A 1 93 ? 13.976 -0.250 -15.026 1.00 89.94 93 LEU A CA 1
ATOM 722 C C . LEU A 1 93 ? 14.905 0.055 -13.846 1.00 89.94 93 LEU A C 1
ATOM 724 O O . LEU A 1 93 ? 15.285 1.210 -13.665 1.00 89.94 93 LEU A O 1
ATOM 728 N N . LYS A 1 94 ? 15.240 -0.957 -13.032 1.00 92.50 94 LYS A N 1
ATOM 729 C CA . LYS A 1 94 ? 15.962 -0.827 -11.756 1.00 92.50 94 LYS A CA 1
ATOM 730 C C . LYS A 1 94 ? 15.367 0.268 -10.871 1.00 92.50 94 LYS A C 1
ATOM 732 O O . LYS A 1 94 ? 16.081 1.100 -10.317 1.00 92.50 94 LYS A O 1
ATOM 737 N N . LYS A 1 95 ? 14.036 0.299 -10.794 1.00 91.94 95 LYS A N 1
ATOM 738 C CA . LYS A 1 95 ? 13.287 1.395 -10.180 1.00 91.94 95 LYS A CA 1
ATOM 739 C C . LYS A 1 95 ? 12.186 0.869 -9.270 1.00 91.94 95 LYS A C 1
ATOM 741 O O . LYS A 1 95 ? 11.466 -0.064 -9.627 1.00 91.94 95 LYS A O 1
ATOM 746 N N . TYR A 1 96 ? 12.024 1.549 -8.141 1.00 94.81 96 TYR A N 1
ATOM 747 C CA . TYR A 1 96 ? 10.882 1.407 -7.252 1.00 94.81 96 TYR A CA 1
ATOM 748 C C . TYR A 1 96 ? 9.710 2.302 -7.665 1.00 94.81 96 TYR A C 1
ATOM 750 O O . TYR A 1 96 ? 9.901 3.468 -8.022 1.00 94.81 96 TYR A O 1
ATOM 758 N N . ASN A 1 97 ? 8.496 1.766 -7.564 1.00 94.19 97 ASN A N 1
ATOM 759 C CA . ASN A 1 97 ? 7.253 2.519 -7.686 1.00 94.19 97 ASN A CA 1
ATOM 760 C C . ASN A 1 97 ? 6.356 2.218 -6.480 1.00 94.19 97 ASN A C 1
ATOM 762 O O . ASN A 1 97 ? 6.146 1.054 -6.120 1.00 94.19 97 ASN A O 1
ATOM 766 N N . THR A 1 98 ? 5.794 3.259 -5.872 1.00 96.06 98 THR A N 1
ATOM 767 C CA . THR A 1 98 ? 4.773 3.101 -4.832 1.00 96.06 98 THR A CA 1
ATOM 768 C C . THR A 1 98 ? 3.473 2.645 -5.482 1.00 96.06 98 THR A C 1
ATOM 770 O O . THR A 1 98 ? 2.946 3.313 -6.366 1.00 96.06 98 THR A O 1
ATOM 773 N N . VAL A 1 99 ? 2.906 1.535 -5.014 1.00 96.50 99 VAL A N 1
ATOM 774 C CA . VAL A 1 99 ? 1.596 1.048 -5.481 1.00 96.50 99 VAL A CA 1
ATOM 775 C C . VAL A 1 99 ? 0.464 1.609 -4.619 1.00 96.50 99 VAL A C 1
ATOM 777 O O . VAL A 1 99 ? -0.612 1.915 -5.131 1.00 96.50 99 VAL A O 1
ATOM 780 N N . GLY A 1 100 ? 0.698 1.796 -3.317 1.00 96.31 100 GLY A N 1
ATOM 781 C CA . GLY A 1 100 ? -0.296 2.384 -2.424 1.00 96.31 100 GLY A CA 1
ATOM 782 C C . GLY A 1 100 ? 0.259 2.796 -1.064 1.00 96.31 100 GLY A C 1
ATOM 783 O O . GLY A 1 100 ? 1.238 2.231 -0.572 1.00 96.31 100 GLY A O 1
ATOM 784 N N . LEU A 1 101 ? -0.408 3.776 -0.452 1.00 96.38 101 LEU A N 1
ATOM 785 C CA . LEU A 1 101 ? -0.005 4.405 0.804 1.00 96.38 101 LEU A CA 1
ATOM 786 C C . LEU A 1 101 ? -0.888 3.984 1.985 1.00 96.38 101 LEU A C 1
ATOM 788 O O . LEU A 1 101 ? -2.113 3.872 1.870 1.00 96.38 101 LEU A O 1
ATOM 792 N N . LEU A 1 102 ? -0.274 3.857 3.163 1.00 96.62 102 LEU A N 1
ATOM 793 C CA . LEU A 1 102 ? -0.952 3.554 4.426 1.00 96.62 102 LEU A CA 1
ATOM 794 C C . LEU A 1 102 ? -1.934 4.649 4.838 1.00 96.62 102 LEU A C 1
ATOM 796 O O . LEU A 1 102 ? -2.996 4.361 5.392 1.00 96.62 102 LEU A O 1
ATOM 800 N N . ASN A 1 103 ? -1.624 5.912 4.533 1.00 95.44 103 ASN A N 1
ATOM 801 C CA . ASN A 1 103 ? -2.514 7.029 4.849 1.00 95.44 103 ASN A CA 1
ATOM 802 C C . ASN A 1 103 ? -3.810 7.033 4.004 1.00 95.44 103 ASN A C 1
ATOM 804 O O . ASN A 1 103 ? -4.707 7.846 4.234 1.00 95.44 103 ASN A O 1
ATOM 808 N N . SER A 1 104 ? -3.872 6.137 3.016 1.00 95.81 104 SER A N 1
ATOM 809 C CA . SER A 1 104 ? -4.894 6.044 1.986 1.00 95.81 104 SER A CA 1
ATOM 810 C C . SER A 1 104 ? -5.597 4.685 2.018 1.00 95.81 104 SER A C 1
ATOM 812 O O . SER A 1 104 ? -5.916 4.103 0.977 1.00 95.81 104 SER A O 1
ATOM 814 N N . THR A 1 105 ? -5.842 4.181 3.230 1.00 97.31 105 THR A N 1
ATOM 815 C CA . THR A 1 105 ? -6.385 2.843 3.464 1.00 97.31 105 THR A CA 1
ATOM 816 C C . THR A 1 105 ? -7.905 2.812 3.306 1.00 97.31 105 THR A C 1
ATOM 818 O O . THR A 1 105 ? -8.636 3.656 3.829 1.00 97.31 105 THR A O 1
ATOM 821 N N . ILE A 1 106 ? -8.410 1.787 2.627 1.00 97.88 106 ILE A N 1
ATOM 822 C CA . ILE A 1 106 ? -9.810 1.362 2.669 1.00 97.88 106 ILE A CA 1
ATOM 823 C C . ILE A 1 106 ? -9.834 -0.087 3.141 1.00 97.88 106 ILE A C 1
ATOM 825 O O . ILE A 1 106 ? -9.102 -0.921 2.615 1.00 97.88 106 ILE A O 1
ATOM 829 N N . VAL A 1 107 ? -10.710 -0.392 4.098 1.00 97.12 107 VAL A N 1
ATOM 830 C CA . VAL A 1 107 ? -10.987 -1.770 4.512 1.00 97.12 107 VAL A CA 1
ATOM 831 C C . VAL A 1 107 ? -12.466 -2.066 4.307 1.00 97.12 107 VAL A C 1
ATOM 833 O O . VAL A 1 107 ? -13.335 -1.318 4.762 1.00 97.12 107 VAL A O 1
ATOM 836 N N . LYS A 1 108 ? -12.746 -3.160 3.601 1.00 96.69 108 LYS A N 1
ATOM 837 C CA . LYS A 1 108 ? -14.081 -3.739 3.420 1.00 96.69 108 LYS A CA 1
ATOM 838 C C . LYS A 1 108 ? -14.048 -5.206 3.826 1.00 96.69 108 LYS A C 1
ATOM 840 O O . LYS A 1 108 ? -12.982 -5.803 3.901 1.00 96.69 108 LYS A O 1
ATOM 845 N N . GLY A 1 109 ? -15.206 -5.785 4.105 1.00 95.50 109 GLY A N 1
ATOM 846 C CA . GLY A 1 109 ? -15.270 -7.168 4.558 1.00 95.50 109 GLY A CA 1
ATOM 847 C C . GLY A 1 109 ? -16.681 -7.728 4.560 1.00 95.50 109 GLY A C 1
ATOM 848 O O . GLY A 1 109 ? -17.661 -6.982 4.717 1.00 95.50 109 GLY A O 1
ATOM 849 N N . GLY A 1 110 ? -16.734 -9.046 4.400 1.00 92.31 110 GLY A N 1
ATOM 850 C CA . GLY A 1 110 ? -17.900 -9.896 4.596 1.00 92.31 110 GLY A CA 1
ATOM 851 C C . GLY A 1 110 ? -17.690 -10.831 5.787 1.00 92.31 110 GLY A C 1
ATOM 852 O O . GLY A 1 110 ? -16.925 -10.527 6.703 1.00 92.31 110 GLY A O 1
ATOM 853 N N . THR A 1 111 ? -18.378 -11.968 5.780 1.00 91.38 111 THR A N 1
ATOM 854 C CA . THR A 1 111 ? -18.305 -12.956 6.867 1.00 91.38 111 THR A CA 1
ATOM 855 C C . THR A 1 111 ? -16.943 -13.655 6.917 1.00 91.38 111 THR A C 1
ATOM 857 O O . THR A 1 111 ? -16.357 -13.808 7.990 1.00 91.38 111 THR A O 1
ATOM 860 N N . ASP A 1 112 ? -16.419 -14.032 5.755 1.00 94.38 112 ASP A N 1
ATOM 861 C CA . ASP A 1 112 ? -15.251 -14.896 5.559 1.00 94.38 112 ASP A CA 1
ATOM 862 C C . ASP A 1 112 ? -14.104 -14.219 4.788 1.00 94.38 112 ASP A C 1
ATOM 864 O O . ASP A 1 112 ? -13.087 -14.849 4.510 1.00 94.38 112 ASP A O 1
ATOM 868 N N . TRP A 1 113 ? -14.219 -12.923 4.487 1.00 95.44 113 TRP A N 1
ATOM 869 C CA . TRP A 1 113 ? -13.183 -12.176 3.773 1.00 95.44 113 TRP A CA 1
ATOM 870 C C . TRP A 1 113 ? -13.002 -10.753 4.300 1.00 95.44 113 TRP A C 1
ATOM 872 O O . TRP A 1 113 ? -13.944 -10.091 4.747 1.00 95.44 113 TRP A O 1
ATOM 882 N N . ILE A 1 114 ? -11.767 -10.266 4.184 1.00 96.75 114 ILE A N 1
ATOM 883 C CA . ILE A 1 114 ? -11.388 -8.869 4.388 1.00 96.75 114 ILE A CA 1
ATOM 884 C C . ILE A 1 114 ? -10.632 -8.418 3.142 1.00 96.75 114 ILE A C 1
ATOM 886 O O . ILE A 1 114 ? -9.697 -9.075 2.697 1.00 96.75 114 ILE A O 1
ATOM 890 N N . MET A 1 115 ? -11.042 -7.286 2.585 1.00 97.44 115 MET A N 1
ATOM 891 C CA . MET A 1 115 ? -10.358 -6.607 1.496 1.00 97.44 115 MET A CA 1
ATOM 892 C C . MET A 1 115 ? -9.686 -5.356 2.052 1.00 97.44 115 MET A C 1
ATOM 894 O O . MET A 1 115 ? -10.363 -4.406 2.457 1.00 97.44 115 MET A O 1
ATOM 898 N N . LEU A 1 116 ? -8.357 -5.371 2.055 1.00 97.56 116 LEU A N 1
ATOM 899 C CA . LEU A 1 116 ? -7.504 -4.232 2.369 1.00 97.56 116 LEU A CA 1
ATOM 900 C C . LEU A 1 116 ? -7.062 -3.572 1.060 1.00 97.56 116 LEU A C 1
ATOM 902 O O . LEU A 1 116 ? -6.590 -4.244 0.147 1.00 97.56 116 LEU A O 1
ATOM 906 N N . THR A 1 117 ? -7.218 -2.259 0.956 1.00 97.75 117 THR A N 1
ATOM 907 C CA . THR A 1 117 ? -6.804 -1.486 -0.218 1.00 97.75 117 THR A CA 1
ATOM 908 C C . THR A 1 117 ? -5.982 -0.288 0.227 1.00 97.75 117 THR A C 1
ATOM 910 O O . THR A 1 117 ? -6.470 0.532 1.005 1.00 97.75 117 THR A O 1
ATOM 913 N N . TYR A 1 118 ? -4.774 -0.147 -0.314 1.00 97.50 118 TYR A N 1
ATOM 914 C CA . TYR A 1 118 ? -3.982 1.077 -0.225 1.00 97.50 118 TYR A CA 1
ATOM 915 C C . TYR A 1 118 ? -4.077 1.828 -1.549 1.00 97.50 118 TYR A C 1
ATOM 917 O O . TYR A 1 118 ? -3.772 1.274 -2.601 1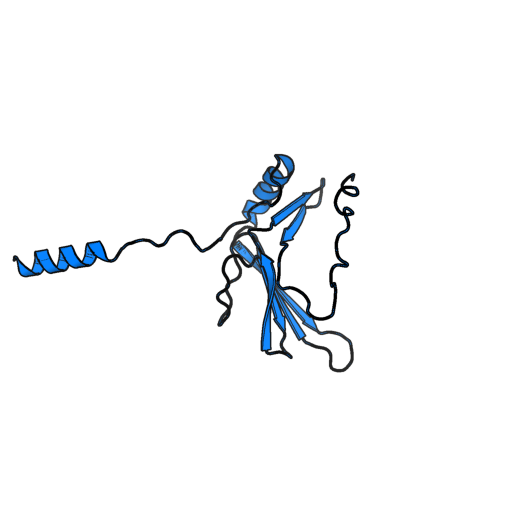.00 97.50 118 TYR A O 1
ATOM 925 N N . GLN A 1 119 ? -4.550 3.071 -1.505 1.00 95.19 119 GLN A N 1
ATOM 926 C CA . GLN A 1 119 ? -4.683 3.925 -2.688 1.00 95.19 119 GLN A CA 1
ATOM 927 C C . GLN A 1 119 ? -3.552 4.957 -2.781 1.00 95.19 119 GLN A C 1
ATOM 929 O O . GLN A 1 119 ? -2.670 5.003 -1.925 1.00 95.19 119 GLN A O 1
ATOM 934 N N . HIS A 1 120 ? -3.625 5.802 -3.815 1.00 93.56 120 HIS A N 1
ATOM 935 C CA . HIS A 1 120 ? -2.729 6.938 -4.050 1.00 93.56 120 HIS A CA 1
ATOM 936 C C . HIS A 1 120 ? -1.250 6.545 -4.179 1.00 93.56 120 HIS A C 1
ATOM 938 O O . HIS A 1 120 ? -0.382 7.215 -3.630 1.00 93.56 120 HIS A O 1
ATOM 944 N N . GLY A 1 121 ? -0.971 5.458 -4.905 1.00 93.25 121 GLY A N 1
ATOM 945 C CA . GLY A 1 121 ? 0.378 5.190 -5.398 1.00 93.25 121 GLY A CA 1
ATOM 946 C C . GLY A 1 121 ? 0.792 6.116 -6.541 1.00 93.25 121 GLY A C 1
ATOM 947 O O . GLY A 1 121 ? 0.066 7.044 -6.912 1.00 93.25 121 GLY A O 1
ATOM 948 N N . ASP A 1 122 ? 1.961 5.834 -7.107 1.00 93.62 122 ASP A N 1
ATOM 949 C CA . ASP A 1 122 ? 2.536 6.592 -8.211 1.00 93.62 122 ASP A CA 1
ATOM 950 C C . ASP A 1 122 ? 1.599 6.577 -9.425 1.00 93.62 122 ASP A C 1
ATOM 952 O O . ASP A 1 122 ? 1.001 5.561 -9.789 1.00 93.62 122 ASP A O 1
ATOM 956 N N . THR A 1 123 ? 1.461 7.729 -10.078 1.00 89.69 123 THR A N 1
ATOM 957 C CA . THR A 1 123 ? 0.609 7.851 -11.260 1.00 89.69 123 THR A CA 1
ATOM 958 C C . THR A 1 123 ? 1.212 7.118 -12.449 1.00 89.69 123 THR A C 1
ATOM 960 O O . THR A 1 123 ? 2.396 7.268 -12.749 1.00 89.69 123 THR A O 1
ATOM 963 N N . TYR A 1 124 ? 0.375 6.408 -13.198 1.00 83.56 124 TYR A N 1
ATOM 964 C CA . TYR A 1 124 ? 0.774 5.824 -14.473 1.00 83.56 124 TYR A CA 1
ATOM 965 C C . TYR A 1 124 ? 1.043 6.904 -15.532 1.00 83.56 124 TYR A C 1
ATOM 967 O O . TYR A 1 124 ? 0.302 7.879 -15.654 1.00 83.56 124 TYR A O 1
ATOM 975 N N . ASN A 1 125 ? 2.075 6.690 -16.353 1.00 82.06 125 ASN A N 1
ATOM 976 C CA . ASN A 1 125 ? 2.457 7.634 -17.409 1.00 82.06 125 ASN A CA 1
ATOM 977 C C . ASN A 1 125 ? 1.551 7.540 -18.647 1.00 82.06 125 ASN A C 1
ATOM 979 O O . ASN A 1 125 ? 1.091 8.553 -19.175 1.00 82.06 125 ASN A O 1
ATOM 983 N N . THR A 1 126 ? 1.317 6.324 -19.144 1.00 81.25 126 THR A N 1
ATOM 984 C CA . THR A 1 126 ? 0.648 6.054 -20.434 1.00 81.25 126 THR A CA 1
ATOM 985 C C . THR A 1 126 ? -0.670 5.300 -20.292 1.00 81.25 126 THR A C 1
ATOM 987 O O . THR A 1 126 ? -1.509 5.373 -21.185 1.00 81.25 126 THR A O 1
ATOM 990 N N . HIS A 1 127 ? -0.877 4.625 -19.165 1.00 78.88 127 HIS A N 1
ATOM 991 C CA . HIS A 1 127 ? -2.076 3.847 -18.863 1.00 78.88 127 HIS A CA 1
ATOM 992 C C . HIS A 1 127 ? -2.933 4.565 -17.820 1.00 78.88 127 HIS A C 1
ATOM 994 O O . HIS A 1 127 ? -2.453 5.457 -17.129 1.00 78.88 127 HIS A O 1
ATOM 1000 N N . CYS A 1 128 ? -4.213 4.200 -17.717 1.00 77.31 128 CYS A N 1
ATOM 1001 C CA . CYS A 1 128 ? -5.122 4.680 -16.668 1.00 77.31 128 CYS A CA 1
ATOM 1002 C C . CYS A 1 128 ? -5.172 6.213 -16.487 1.00 77.31 128 CYS A C 1
ATOM 1004 O O . CYS A 1 128 ? -5.429 6.699 -15.384 1.00 77.31 128 CYS A O 1
ATOM 1006 N N . LYS A 1 129 ? -4.960 6.994 -17.558 1.00 74.00 129 LYS A N 1
ATOM 1007 C CA . LYS A 1 129 ? -5.199 8.442 -17.527 1.00 74.00 129 LYS A CA 1
ATOM 1008 C C . LYS A 1 129 ? -6.685 8.664 -17.283 1.00 74.00 129 LYS A C 1
ATOM 1010 O O . LYS A 1 129 ? -7.507 8.294 -18.117 1.00 74.00 129 LYS A O 1
ATOM 1015 N N . SER A 1 130 ? -7.020 9.232 -16.128 1.00 53.03 130 SER A N 1
ATOM 1016 C CA . SER A 1 130 ? -8.395 9.597 -15.799 1.00 53.03 130 SER A CA 1
ATOM 1017 C C . SER A 1 130 ? -8.939 10.513 -16.903 1.00 53.03 130 SER A C 1
ATOM 1019 O O . SER A 1 130 ? -8.365 11.589 -17.104 1.00 53.03 130 SER A O 1
ATOM 1021 N N . PRO A 1 131 ? -10.001 10.140 -17.644 1.00 42.19 131 PRO A N 1
ATOM 1022 C CA . PRO A 1 131 ? -10.733 11.131 -18.407 1.00 42.19 131 PRO A CA 1
ATOM 1023 C C . PRO A 1 131 ? -11.278 12.135 -17.391 1.00 42.19 131 PRO A C 1
ATOM 1025 O O . PRO A 1 131 ? -11.920 11.772 -16.403 1.00 42.19 131 PRO A O 1
ATOM 1028 N N . THR A 1 132 ? -10.932 13.398 -17.600 1.00 43.19 132 THR A N 1
ATOM 1029 C CA . THR A 1 132 ? -11.370 14.555 -16.825 1.00 43.19 132 THR A CA 1
ATOM 1030 C C . THR A 1 132 ? -12.819 14.401 -16.355 1.00 43.19 132 THR A C 1
ATOM 1032 O O . THR A 1 132 ? -13.731 14.213 -17.152 1.00 43.19 132 THR 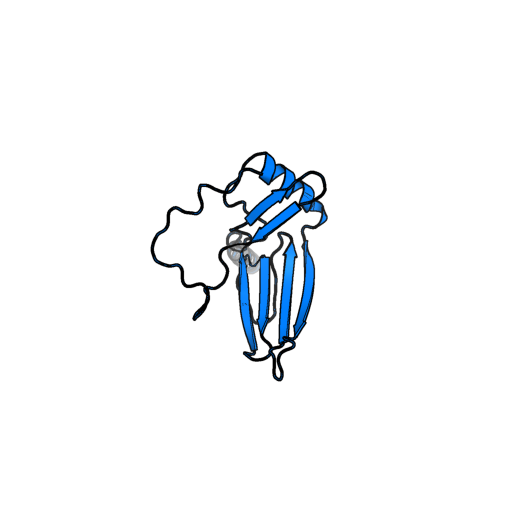A O 1
ATOM 1035 N N . SER A 1 133 ? -13.020 14.491 -15.035 1.00 49.66 133 SER A N 1
ATOM 1036 C CA . SER A 1 133 ? -14.316 14.546 -14.346 1.00 49.66 133 SER A CA 1
ATOM 1037 C C . SER A 1 133 ? -15.349 13.478 -14.740 1.00 49.66 133 SER A C 1
ATOM 1039 O O . SER A 1 133 ? -16.158 13.673 -15.642 1.00 49.66 133 SER A O 1
ATOM 1041 N N . SER A 1 134 ? -15.498 12.424 -13.939 1.00 38.81 134 SER A N 1
ATOM 1042 C CA . SER A 1 134 ? -16.817 11.801 -13.840 1.00 38.81 134 SER A CA 1
ATOM 1043 C C . SER A 1 134 ? -17.153 11.430 -12.404 1.00 38.81 134 SER A C 1
ATOM 1045 O O . SER A 1 134 ? -16.445 10.713 -11.701 1.00 38.81 134 SER A O 1
ATOM 1047 N N . LYS A 1 135 ? -18.290 11.963 -11.964 1.00 40.44 135 LYS A N 1
ATOM 1048 C CA . LYS A 1 135 ? -19.034 11.647 -10.743 1.00 40.44 135 LYS A CA 1
ATOM 1049 C C . LYS A 1 135 ? -19.498 10.171 -10.697 1.00 40.44 135 LYS A C 1
ATOM 1051 O O . LYS A 1 135 ? -20.610 9.901 -10.256 1.00 40.44 135 LYS A O 1
ATOM 1056 N N . LEU A 1 136 ? -18.687 9.206 -11.133 1.00 43.47 136 LEU A N 1
ATOM 1057 C CA . LEU A 1 136 ? -19.069 7.794 -11.267 1.00 43.47 136 LEU A CA 1
ATOM 1058 C C . LEU A 1 136 ? -18.585 6.885 -10.125 1.00 43.47 136 LEU A C 1
ATOM 1060 O O . LEU A 1 136 ? -18.887 5.702 -10.123 1.00 43.47 136 LEU A O 1
ATOM 1064 N N . SER A 1 137 ? -17.939 7.419 -9.082 1.00 42.62 137 SER A N 1
ATOM 1065 C CA . SER A 1 137 ? -17.549 6.622 -7.898 1.00 42.62 137 SER A CA 1
ATOM 1066 C C . SER A 1 137 ? -18.635 6.539 -6.798 1.00 42.62 137 SER A C 1
ATOM 1068 O O . SER A 1 137 ? -18.478 5.813 -5.819 1.00 42.62 137 SER A O 1
ATOM 1070 N N . ARG A 1 138 ? -19.772 7.247 -6.920 1.00 44.91 138 ARG A N 1
ATOM 1071 C CA . ARG A 1 138 ? -20.803 7.299 -5.853 1.00 44.91 138 ARG A CA 1
ATOM 1072 C C . ARG A 1 138 ? -21.940 6.266 -5.943 1.00 44.91 138 ARG A C 1
ATOM 1074 O O . ARG A 1 138 ? -22.791 6.299 -5.063 1.00 44.91 138 ARG A O 1
ATOM 1081 N N . ARG A 1 139 ? -22.004 5.373 -6.943 1.00 42.06 139 ARG A N 1
ATOM 1082 C CA . ARG A 1 139 ? -23.183 4.484 -7.120 1.00 42.06 139 ARG A CA 1
ATOM 1083 C C . ARG A 1 139 ? -22.968 2.968 -7.091 1.00 42.06 139 ARG A C 1
ATOM 1085 O O . ARG A 1 139 ? -23.960 2.254 -7.142 1.00 42.06 139 ARG A O 1
ATOM 1092 N N . GLN A 1 140 ? -21.761 2.452 -6.878 1.00 42.97 140 GLN A N 1
ATOM 1093 C CA . GLN A 1 140 ? -21.574 1.012 -6.633 1.00 42.97 140 GLN A CA 1
ATOM 1094 C C . GLN A 1 140 ? -20.782 0.755 -5.352 1.00 42.97 140 GLN A C 1
ATOM 1096 O O . GLN A 1 140 ? -19.586 0.483 -5.349 1.00 42.97 140 GLN A O 1
ATOM 1101 N N . ALA A 1 141 ? -21.489 0.854 -4.232 1.00 39.66 141 ALA A N 1
ATOM 1102 C CA . ALA A 1 141 ? -21.136 0.169 -2.995 1.00 39.66 141 ALA A CA 1
ATOM 1103 C C . ALA A 1 141 ? -22.433 -0.214 -2.263 1.00 39.66 141 ALA A C 1
ATOM 1105 O O . ALA A 1 141 ? -22.654 0.176 -1.125 1.00 39.66 141 ALA A O 1
ATOM 1106 N N . HIS A 1 142 ? -23.311 -0.926 -2.970 1.00 36.03 142 HIS A N 1
ATOM 1107 C CA . HIS A 1 142 ? -24.354 -1.751 -2.369 1.00 36.03 142 HIS A CA 1
ATOM 1108 C C . HIS A 1 142 ? -24.080 -3.191 -2.791 1.00 36.03 142 HIS A C 1
ATOM 1110 O O . HIS A 1 142 ? -24.592 -3.647 -3.808 1.00 36.03 142 HIS A O 1
ATOM 1116 N N . ILE A 1 143 ? -23.195 -3.839 -2.036 1.00 39.28 143 ILE A N 1
ATOM 1117 C CA . ILE A 1 143 ? -23.222 -5.273 -1.735 1.00 39.28 143 ILE A CA 1
ATOM 1118 C C . ILE A 1 143 ? -22.852 -5.370 -0.257 1.00 39.28 143 ILE A C 1
ATOM 1120 O O . ILE A 1 143 ? -21.830 -4.743 0.119 1.00 39.28 143 ILE A O 1
#

Sequence (143 aa):
MIKILVILLLFVISQSQAEDLAVNDCKLLKPNDKSQLLLNRLAPLKGHVFKYKFKDEVLGGDEYEYTLSICSGVDAEDYHVPGVGVLQYSSALKKYNTVGLLNSTIVKGGTDWIMLTYQHGDTYNTHCKSPTSSKLSRRQAHI

InterPro domains:
  IPR009011 Mannose-6-phosphate receptor binding domain superfamily [G3DSA:2.70.130.10] (22-142)
  IPR009011 Mannose-6-phosphate receptor binding domain superfamily [SSF50911] (38-132)
  IPR028927 Mannose-6-phosphate receptor [PF02157] (24-130)

pLDDT: mean 81.49, std 19.05, range [36.03, 97.88]

Secondary structure (DSSP, 8-state):
-HHHHHHHHHHHTT-----SS---S--BSS--HHHHHHHHHTGGGTT-EEEEEEE--STTPPEEEEEEESSS---BTTB--TTEEEEEEETTTTEEEEEEEEEEEEEEE-SS-EEEEEEE-PPPSSS----S----SSS----

Radius of gyration: 21.16 Å; chains: 1; bounding box: 58×39×62 Å